Protein AF-A0AA40DPL5-F1 (afdb_monomer_lite)

Radius of gyration: 22.19 Å; chains: 1; bounding box: 36×28×66 Å

Organism: NCBI:txid314023

pLDDT: mean 74.73, std 10.8, range [51.78, 88.62]

Sequence (63 aa):
MARLADAGELVAGNLPKCRNCDQIGHISKNCKEDKREAERVLIKCYNCDEVGHRVRDCKSLPC

InterPro domains:
  IPR001878 Zinc finger, CCHC-type [PF00098] (17-33)
  IPR001878 Zinc finger, CCHC-type [PF00098] (43-60)
  IPR001878 Zinc finger, CCHC-type [PS50158] (17-33)
  IPR001878 Zinc finger, CCHC-type [PS50158] (44-60)
  IPR001878 Zinc finger, CCHC-type [SM00343] (17-33)
  IPR001878 Zinc finger, CCHC-type [SM00343] (44-60)
  IPR036875 Zinc finger, CCHC-type superfamily [SSF57756] (14-60)

Structure (mmCIF, N/CA/C/O backbone):
data_AF-A0AA40DPL5-F1
#
_entry.id   AF-A0AA40DPL5-F1
#
loop_
_atom_site.group_PDB
_atom_site.id
_atom_site.type_symbol
_atom_site.label_atom_id
_atom_site.label_alt_id
_atom_site.label_comp_id
_atom_site.label_asym_id
_atom_site.label_entity_id
_atom_site.label_seq_id
_atom_site.pdbx_PDB_ins_code
_atom_site.Cartn_x
_atom_site.Cartn_y
_atom_site.Cartn_z
_atom_site.occupancy
_atom_site.B_iso_or_equiv
_atom_site.auth_seq_id
_atom_site.auth_comp_id
_atom_site.auth_asym_id
_atom_site.auth_atom_id
_atom_site.pdbx_PDB_model_num
ATOM 1 N N . MET A 1 1 ? 22.927 -14.832 -44.206 1.00 57.34 1 MET A N 1
ATOM 2 C CA . MET A 1 1 ? 23.062 -15.194 -42.776 1.00 57.34 1 MET A CA 1
ATOM 3 C C . MET A 1 1 ? 22.964 -13.927 -41.924 1.00 57.34 1 MET A C 1
ATOM 5 O O . MET A 1 1 ? 23.986 -13.370 -41.568 1.00 57.34 1 MET A O 1
ATOM 9 N N . ALA A 1 2 ? 21.757 -13.419 -41.651 1.00 55.16 2 ALA A N 1
ATOM 10 C CA . ALA A 1 2 ? 21.567 -12.172 -40.886 1.00 55.16 2 ALA A CA 1
ATOM 11 C C . ALA A 1 2 ? 20.379 -12.281 -39.911 1.00 55.16 2 ALA A C 1
ATOM 13 O O . ALA A 1 2 ? 19.527 -11.406 -39.833 1.00 55.16 2 ALA A O 1
ATOM 14 N N . ARG A 1 3 ? 20.285 -13.413 -39.202 1.00 61.75 3 ARG A N 1
ATOM 15 C CA . ARG A 1 3 ? 19.229 -13.698 -38.211 1.00 61.75 3 ARG A CA 1
ATOM 16 C C . ARG A 1 3 ? 19.717 -13.503 -36.763 1.00 61.75 3 ARG A C 1
ATOM 18 O O . ARG A 1 3 ? 19.218 -14.171 -35.871 1.00 61.75 3 ARG A O 1
ATOM 25 N N . LEU A 1 4 ? 20.728 -12.656 -36.545 1.00 63.00 4 LEU A N 1
ATOM 26 C CA . LEU A 1 4 ? 21.359 -12.408 -35.235 1.00 63.00 4 LEU A CA 1
ATOM 27 C C . LEU A 1 4 ? 21.554 -10.901 -34.946 1.00 63.00 4 LEU A C 1
ATOM 29 O O . LEU A 1 4 ? 22.490 -10.523 -34.256 1.00 63.00 4 LEU A O 1
ATOM 33 N N . ALA A 1 5 ? 20.717 -10.019 -35.499 1.00 59.12 5 ALA A N 1
ATOM 34 C CA . ALA A 1 5 ? 20.773 -8.586 -35.165 1.00 59.12 5 ALA A CA 1
ATOM 35 C C . ALA A 1 5 ? 19.818 -8.192 -34.022 1.00 59.12 5 ALA A C 1
ATOM 37 O O . ALA A 1 5 ? 19.948 -7.107 -33.474 1.00 59.12 5 ALA A O 1
ATOM 38 N N . ASP A 1 6 ? 18.892 -9.080 -33.658 1.00 62.91 6 ASP A N 1
ATOM 39 C CA . ASP A 1 6 ? 17.846 -8.834 -32.662 1.00 62.91 6 ASP A CA 1
ATOM 40 C C . ASP A 1 6 ? 17.980 -9.851 -31.520 1.00 62.91 6 ASP A C 1
ATOM 42 O O . ASP A 1 6 ? 17.085 -10.640 -31.223 1.00 62.91 6 ASP A O 1
ATOM 46 N N . ALA A 1 7 ? 19.176 -9.933 -30.929 1.00 57.53 7 ALA A N 1
ATOM 47 C CA . ALA A 1 7 ? 19.292 -10.549 -29.615 1.00 57.53 7 ALA A CA 1
ATOM 48 C C . ALA A 1 7 ? 18.562 -9.605 -28.657 1.00 57.53 7 ALA A C 1
ATOM 50 O O . ALA A 1 7 ? 19.102 -8.555 -28.316 1.00 57.53 7 ALA A O 1
ATOM 51 N N . GLY A 1 8 ? 17.308 -9.949 -28.346 1.00 64.12 8 GLY A N 1
ATOM 52 C CA . GLY A 1 8 ? 16.391 -9.146 -27.547 1.00 64.12 8 GLY A CA 1
ATOM 53 C C . GLY A 1 8 ? 17.097 -8.453 -26.388 1.00 64.12 8 GLY A C 1
ATOM 54 O O . GLY A 1 8 ? 17.886 -9.068 -25.667 1.00 64.12 8 GLY A O 1
ATOM 55 N N . GLU A 1 9 ? 16.830 -7.154 -26.274 1.00 65.06 9 GLU A N 1
ATOM 56 C CA . GLU A 1 9 ? 17.404 -6.266 -25.274 1.00 65.06 9 GLU A CA 1
ATOM 57 C C . GLU A 1 9 ? 17.340 -6.943 -23.904 1.00 65.06 9 GLU A C 1
ATOM 59 O O . GLU A 1 9 ? 16.311 -7.525 -23.549 1.00 65.06 9 GLU A O 1
ATOM 64 N N . LEU A 1 10 ? 18.459 -6.935 -23.173 1.00 59.16 10 LEU A N 1
ATOM 65 C CA . LEU A 1 10 ? 18.580 -7.549 -21.855 1.00 59.16 10 LEU A CA 1
ATOM 66 C C . LEU A 1 10 ? 17.535 -6.928 -20.921 1.00 59.16 10 LEU A C 1
ATOM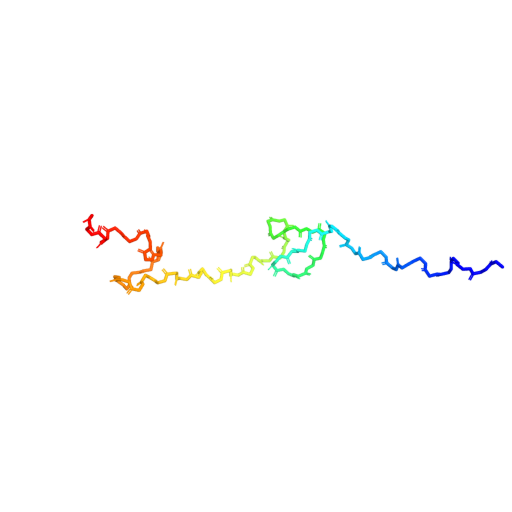 68 O O . LEU A 1 10 ? 17.807 -5.956 -20.218 1.00 59.16 10 LEU A O 1
ATOM 72 N N . VAL A 1 11 ? 16.330 -7.500 -20.904 1.00 64.31 11 VAL A N 1
ATOM 73 C CA . VAL A 1 11 ? 15.316 -7.232 -19.895 1.00 64.31 11 VAL A CA 1
ATOM 74 C C . 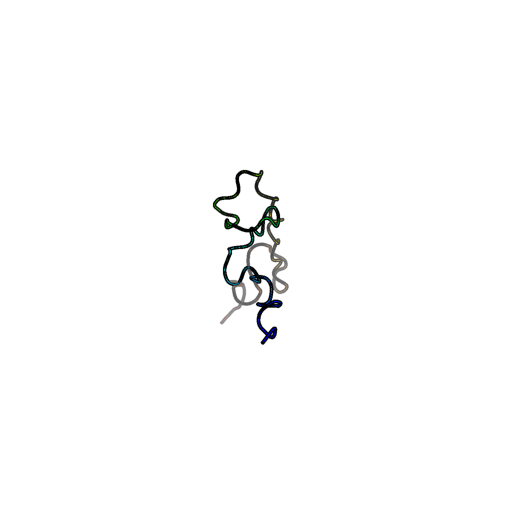VAL A 1 11 ? 16.023 -7.515 -18.591 1.00 64.31 11 VAL A C 1
ATOM 76 O O . VAL A 1 11 ? 16.464 -8.643 -18.382 1.00 64.31 11 VAL A O 1
ATOM 79 N N . ALA A 1 12 ? 16.213 -6.474 -17.780 1.00 62.78 12 ALA A N 1
ATOM 80 C CA . ALA A 1 12 ? 16.922 -6.494 -16.509 1.00 62.78 12 ALA A CA 1
ATOM 81 C C . ALA A 1 12 ? 16.313 -7.557 -15.574 1.00 62.78 12 ALA A C 1
ATOM 83 O O . ALA A 1 12 ? 15.519 -7.263 -14.686 1.00 62.78 12 ALA A O 1
ATOM 84 N N . GLY A 1 13 ? 16.657 -8.823 -15.810 1.00 63.72 13 GLY A N 1
ATOM 85 C CA . GLY A 1 13 ? 15.854 -9.978 -15.415 1.00 63.72 13 GLY A CA 1
ATOM 86 C C . GLY A 1 13 ? 15.988 -10.345 -13.948 1.00 63.72 13 GLY A C 1
ATOM 87 O O . GLY A 1 13 ? 15.372 -11.308 -13.499 1.00 63.72 13 GLY A O 1
ATOM 88 N N . ASN A 1 14 ? 16.803 -9.610 -13.192 1.00 67.00 14 ASN A N 1
ATOM 89 C CA . ASN A 1 14 ? 16.956 -9.830 -11.759 1.00 67.00 14 ASN A CA 1
A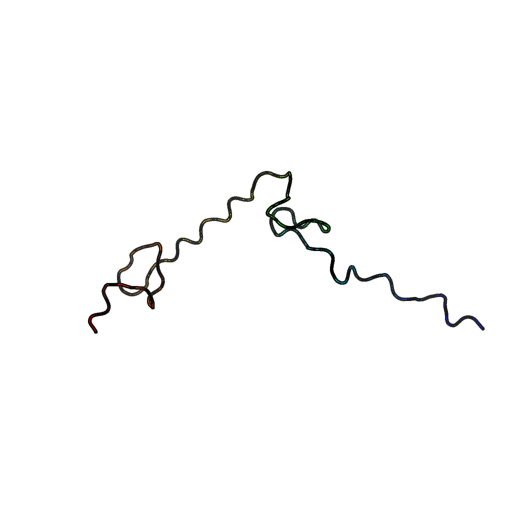TOM 90 C C . ASN A 1 14 ? 17.572 -8.647 -11.001 1.00 67.00 14 ASN A C 1
ATOM 92 O O . ASN A 1 14 ? 18.084 -8.826 -9.898 1.00 67.00 14 ASN A O 1
ATOM 96 N N . LEU A 1 15 ? 17.563 -7.433 -11.566 1.00 75.50 15 LEU A N 1
ATOM 97 C CA . LEU A 1 15 ? 18.079 -6.287 -10.823 1.00 75.50 15 LEU A CA 1
ATOM 98 C C . LEU A 1 15 ? 17.030 -5.863 -9.782 1.00 75.50 15 LEU A C 1
ATOM 100 O O . LEU A 1 15 ? 15.888 -5.591 -10.160 1.00 75.50 15 LEU A O 1
ATOM 104 N N . PRO A 1 16 ? 17.369 -5.799 -8.481 1.00 78.81 16 PRO A N 1
ATOM 105 C CA . PRO A 1 16 ? 16.408 -5.388 -7.472 1.00 78.81 16 PRO A CA 1
ATOM 106 C C . PRO A 1 16 ? 15.944 -3.963 -7.774 1.00 78.81 16 PRO A C 1
ATOM 108 O O . PRO A 1 16 ? 16.756 -3.038 -7.840 1.00 78.81 16 PRO A O 1
ATOM 111 N N . LYS A 1 17 ? 14.633 -3.803 -7.981 1.00 83.94 17 LYS A N 1
ATOM 112 C CA . LYS A 1 17 ? 13.991 -2.494 -8.072 1.00 83.94 17 LYS A CA 1
ATOM 113 C C . LYS A 1 17 ? 13.739 -1.974 -6.662 1.00 83.94 17 LYS A C 1
ATOM 115 O O . LYS A 1 17 ? 13.072 -2.618 -5.846 1.00 83.94 17 LYS A O 1
ATOM 120 N N . CYS A 1 18 ? 14.260 -0.793 -6.381 1.00 86.75 18 CYS A N 1
ATOM 121 C CA . CYS A 1 18 ? 14.045 -0.099 -5.134 1.00 86.75 18 CYS A CA 1
ATOM 122 C C . CYS A 1 18 ? 12.577 0.321 -5.031 1.00 86.75 18 CYS A C 1
ATOM 124 O O . CYS A 1 18 ? 12.066 1.016 -5.901 1.00 86.75 18 CYS A O 1
ATOM 126 N N . ARG A 1 19 ? 11.887 -0.057 -3.950 1.00 84.00 19 ARG A N 1
ATOM 127 C CA . ARG A 1 19 ? 10.498 0.384 -3.703 1.00 84.00 19 ARG A CA 1
ATOM 128 C C . ARG A 1 19 ? 10.419 1.802 -3.124 1.00 84.00 19 ARG A C 1
ATOM 130 O O . ARG A 1 19 ? 9.327 2.277 -2.845 1.00 84.00 19 ARG A O 1
ATOM 137 N N . ASN A 1 20 ? 11.576 2.420 -2.866 1.00 82.75 20 ASN A N 1
ATOM 138 C CA . ASN A 1 20 ? 11.680 3.766 -2.309 1.00 82.75 20 ASN A CA 1
ATOM 139 C C . ASN A 1 20 ? 11.685 4.838 -3.407 1.00 82.75 20 ASN A C 1
ATOM 141 O O . ASN A 1 20 ? 10.855 5.735 -3.376 1.00 82.75 20 ASN A O 1
ATOM 145 N N . CYS A 1 21 ? 12.598 4.706 -4.376 1.00 85.31 21 CYS A N 1
ATOM 146 C CA . CYS A 1 21 ? 12.857 5.687 -5.439 1.00 85.31 21 CYS A CA 1
ATOM 147 C C . CYS A 1 21 ? 12.648 5.127 -6.859 1.00 85.31 21 CYS A C 1
ATOM 149 O O . CYS A 1 21 ? 13.064 5.736 -7.843 1.00 85.31 21 CYS A O 1
ATOM 151 N N . ASP A 1 22 ? 12.087 3.918 -6.968 1.00 82.56 22 ASP A N 1
ATOM 152 C CA . ASP A 1 22 ? 11.824 3.206 -8.225 1.00 82.56 22 ASP A CA 1
ATOM 153 C C . ASP A 1 22 ? 13.055 2.911 -9.109 1.00 82.56 22 ASP A C 1
ATOM 155 O O . ASP A 1 22 ? 12.912 2.345 -10.194 1.00 82.56 22 ASP A O 1
ATOM 159 N N . GLN A 1 23 ? 14.267 3.201 -8.627 1.00 83.50 23 GLN A N 1
ATOM 160 C CA . GLN A 1 23 ? 15.524 2.912 -9.317 1.00 83.50 23 GLN A CA 1
ATOM 161 C C . GLN A 1 23 ? 15.890 1.424 -9.245 1.00 83.50 23 GLN A C 1
ATOM 163 O O . GLN A 1 23 ? 15.653 0.754 -8.239 1.00 83.50 23 GLN A O 1
ATOM 168 N N . ILE A 1 24 ? 16.519 0.906 -10.299 1.00 84.12 24 ILE A N 1
ATOM 169 C CA . ILE A 1 24 ? 17.036 -0.468 -10.354 1.00 84.12 24 ILE A CA 1
ATOM 170 C C . ILE A 1 24 ? 18.483 -0.538 -9.838 1.00 84.12 24 ILE A C 1
ATOM 172 O O . ILE A 1 24 ? 19.230 0.433 -9.921 1.00 84.12 24 ILE A O 1
ATOM 176 N N . GLY A 1 25 ? 18.888 -1.687 -9.291 1.00 86.38 25 GLY A N 1
ATOM 177 C CA . GLY A 1 25 ? 20.263 -1.927 -8.823 1.00 86.38 25 GLY A CA 1
ATOM 178 C C . GLY A 1 25 ? 20.434 -1.914 -7.306 1.00 86.38 25 GLY A C 1
ATOM 179 O O . GLY A 1 25 ? 21.511 -2.236 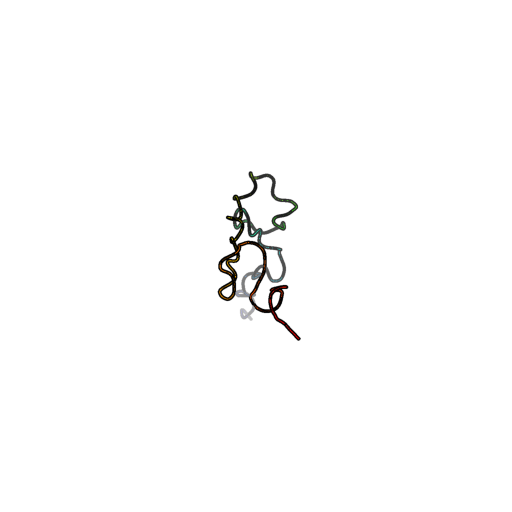-6.813 1.00 86.38 25 GLY A O 1
ATOM 180 N N . HIS A 1 26 ? 19.384 -1.594 -6.548 1.00 88.62 26 HIS A N 1
ATOM 181 C CA . HIS A 1 26 ? 19.394 -1.672 -5.090 1.00 88.62 26 HIS A CA 1
ATOM 182 C C . HIS A 1 26 ? 17.991 -1.919 -4.520 1.00 88.62 26 HIS A C 1
ATOM 184 O O . HIS A 1 26 ? 16.973 -1.638 -5.144 1.00 88.62 26 HIS A O 1
ATOM 190 N N . ILE A 1 27 ? 17.932 -2.437 -3.295 1.00 85.12 27 ILE A N 1
ATOM 191 C CA . ILE A 1 27 ? 16.688 -2.570 -2.523 1.00 85.12 27 ILE A CA 1
ATOM 192 C C . ILE A 1 27 ? 16.454 -1.323 -1.662 1.00 85.12 27 ILE A C 1
ATOM 194 O O . ILE A 1 27 ? 17.403 -0.618 -1.330 1.00 85.12 27 ILE A O 1
ATOM 198 N N . SER A 1 28 ? 15.223 -1.099 -1.192 1.00 82.62 28 SER A N 1
ATOM 199 C CA . SER A 1 28 ? 14.867 0.056 -0.343 1.00 82.62 28 SER A CA 1
ATOM 200 C C . SER A 1 28 ? 15.740 0.225 0.906 1.00 82.62 28 SER A C 1
ATOM 202 O O . SER A 1 28 ? 15.892 1.337 1.394 1.00 82.62 28 SER A O 1
ATOM 204 N N . LYS A 1 29 ? 16.347 -0.859 1.416 1.00 79.94 29 LYS A N 1
ATOM 205 C CA . LYS A 1 29 ? 17.286 -0.804 2.552 1.00 79.94 29 LYS A CA 1
ATOM 206 C C . LYS A 1 29 ? 18.604 -0.095 2.229 1.00 79.94 29 LYS A C 1
ATOM 208 O O . LYS A 1 29 ? 19.225 0.440 3.135 1.00 79.94 29 LYS A O 1
ATOM 213 N N . ASN A 1 30 ? 19.028 -0.132 0.969 1.00 82.06 30 ASN A N 1
ATOM 214 C CA . ASN A 1 30 ? 20.296 0.417 0.492 1.00 82.06 30 ASN A CA 1
ATOM 215 C C . ASN A 1 30 ? 20.076 1.660 -0.390 1.00 82.06 30 ASN A C 1
ATOM 217 O O . ASN A 1 30 ? 20.945 2.032 -1.179 1.00 82.06 30 ASN A O 1
ATOM 221 N N . CYS A 1 31 ? 18.887 2.261 -0.303 1.00 85.88 31 CYS A N 1
ATOM 222 C CA . CYS A 1 31 ? 18.564 3.499 -0.990 1.00 85.88 31 CYS A CA 1
ATOM 223 C C . CYS A 1 31 ? 19.228 4.671 -0.258 1.00 85.88 31 CYS A C 1
ATOM 225 O O . CYS A 1 31 ? 19.155 4.743 0.967 1.00 85.88 31 CYS A O 1
ATOM 227 N N . LYS A 1 32 ? 19.894 5.559 -1.005 1.00 81.81 32 LYS A N 1
ATOM 228 C CA . LYS A 1 32 ? 20.499 6.787 -0.459 1.00 81.81 32 LYS A CA 1
ATOM 229 C C . LYS A 1 32 ? 19.497 7.934 -0.308 1.00 81.81 32 LYS A C 1
ATOM 231 O O . LYS A 1 32 ? 19.813 8.912 0.355 1.00 81.81 32 LYS A O 1
ATOM 236 N N . GLU A 1 33 ? 18.340 7.819 -0.953 1.00 78.56 33 GLU A N 1
ATOM 237 C CA . GLU A 1 33 ? 17.250 8.784 -0.825 1.00 78.56 33 GLU A CA 1
ATOM 238 C C . GLU A 1 33 ? 16.596 8.659 0.549 1.00 78.56 33 GLU A C 1
ATOM 240 O O . GLU A 1 33 ? 16.633 7.586 1.167 1.00 78.56 33 GLU A O 1
ATOM 245 N N . ASP A 1 34 ? 15.966 9.744 1.000 1.00 71.94 34 ASP A N 1
ATOM 246 C CA . ASP A 1 34 ? 15.160 9.710 2.212 1.00 71.94 34 ASP A CA 1
ATOM 247 C C . ASP A 1 34 ? 14.113 8.600 2.084 1.00 71.94 34 ASP A C 1
ATOM 249 O O . ASP A 1 34 ? 13.562 8.351 1.001 1.00 71.94 34 ASP A O 1
ATOM 253 N N . LYS A 1 35 ? 13.905 7.844 3.164 1.00 68.31 35 LYS A N 1
ATOM 254 C CA . LYS A 1 35 ? 12.922 6.764 3.134 1.00 68.31 35 LYS A CA 1
ATOM 255 C C . LYS A 1 35 ? 11.589 7.443 2.878 1.00 68.31 35 LYS A C 1
ATOM 257 O O . LYS A 1 35 ? 11.108 8.126 3.773 1.00 68.31 35 LYS A O 1
ATOM 262 N N . ARG A 1 36 ? 10.989 7.213 1.702 1.00 68.44 36 ARG A N 1
ATOM 263 C CA . ARG A 1 36 ? 9.573 7.464 1.449 1.00 68.44 36 ARG A CA 1
ATOM 264 C C . ARG A 1 36 ? 8.899 6.962 2.699 1.00 68.44 36 ARG A C 1
ATOM 266 O O . ARG A 1 36 ? 9.034 5.767 2.988 1.00 68.44 36 ARG A O 1
ATOM 273 N N . GLU A 1 37 ? 8.322 7.877 3.479 1.00 62.22 37 GLU A N 1
ATOM 274 C CA . GLU A 1 37 ? 7.566 7.512 4.659 1.00 62.22 37 GLU A CA 1
ATOM 275 C C . GLU A 1 37 ? 6.553 6.512 4.138 1.00 62.22 37 GLU A C 1
ATOM 277 O O . GLU A 1 37 ? 5.613 6.861 3.424 1.00 62.22 37 GLU A O 1
ATOM 282 N N . ALA A 1 38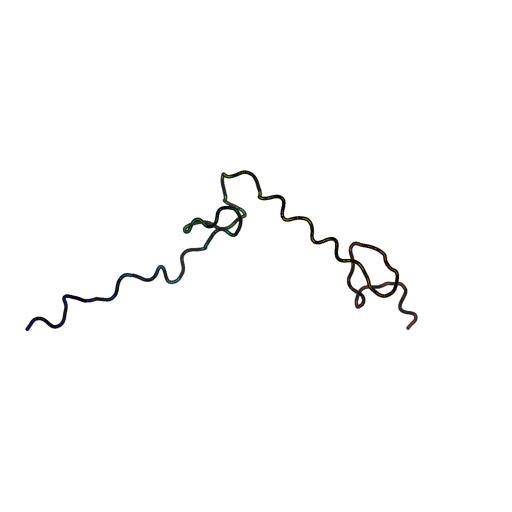 ? 6.855 5.230 4.342 1.00 61.19 38 ALA A N 1
ATOM 283 C CA . ALA A 1 38 ? 5.951 4.161 4.032 1.00 61.19 38 ALA A CA 1
ATOM 284 C C . ALA A 1 38 ? 4.888 4.414 5.069 1.00 61.19 38 ALA A C 1
ATOM 286 O O . ALA A 1 38 ? 5.091 4.036 6.225 1.00 61.19 38 ALA A O 1
ATOM 287 N N . GLU A 1 39 ? 3.889 5.207 4.662 1.00 60.84 39 GLU A N 1
ATOM 288 C CA . GLU A 1 39 ? 2.733 5.598 5.440 1.00 60.84 39 GLU A CA 1
ATOM 289 C C . GLU A 1 39 ? 2.373 4.334 6.179 1.00 60.84 39 GLU A C 1
ATOM 291 O O . GLU A 1 39 ? 2.063 3.322 5.540 1.00 60.84 39 GLU A O 1
ATOM 296 N N . ARG A 1 40 ? 2.695 4.314 7.481 1.00 63.69 40 ARG A N 1
ATOM 297 C CA . ARG A 1 40 ? 2.671 3.073 8.243 1.00 63.69 40 ARG A CA 1
ATOM 298 C C . ARG A 1 40 ? 1.228 2.685 8.144 1.00 63.69 40 ARG A C 1
ATOM 300 O O . ARG A 1 40 ? 0.418 3.386 8.737 1.00 63.69 40 ARG A O 1
ATOM 307 N N . VAL A 1 41 ? 0.922 1.693 7.307 1.00 67.81 41 VAL A N 1
ATOM 308 C CA . VAL A 1 41 ? -0.458 1.365 6.984 1.00 67.81 41 VAL A CA 1
ATOM 309 C C . VAL A 1 41 ? -1.064 1.032 8.328 1.00 67.81 41 VAL A C 1
ATOM 311 O O . VAL A 1 41 ? -0.723 0.007 8.924 1.00 67.81 41 VAL A O 1
ATOM 314 N N . LEU A 1 42 ? -1.828 1.986 8.859 1.00 70.69 42 LEU A N 1
ATOM 315 C CA . LEU A 1 42 ? -2.394 1.932 10.190 1.00 70.69 42 LEU A CA 1
ATOM 316 C C . LEU A 1 42 ? -3.463 0.872 10.063 1.00 70.69 42 LEU A C 1
ATOM 318 O O . LEU A 1 42 ? -4.579 1.131 9.620 1.00 70.69 42 LEU A O 1
ATOM 322 N N . ILE A 1 43 ? -3.053 -0.368 10.310 1.00 80.56 43 ILE A N 1
ATOM 323 C CA . ILE A 1 43 ? -3.918 -1.508 10.106 1.00 80.56 43 ILE A CA 1
ATOM 324 C C . ILE A 1 43 ? -4.945 -1.461 11.228 1.00 80.56 43 ILE A C 1
ATOM 326 O O . ILE A 1 43 ? -4.636 -1.743 12.385 1.00 80.56 43 ILE A O 1
ATOM 330 N N . LYS A 1 44 ? -6.133 -0.958 10.889 1.00 84.31 44 LYS A N 1
ATOM 331 C CA . LYS A 1 44 ? -7.263 -0.857 11.801 1.00 84.31 44 LYS A CA 1
ATOM 332 C C . LYS A 1 44 ? -7.924 -2.226 11.899 1.00 84.31 44 LYS A C 1
ATOM 334 O O . LYS A 1 44 ? -8.243 -2.852 10.886 1.00 84.31 44 LYS A O 1
ATOM 339 N N . CYS A 1 45 ? -8.123 -2.693 13.118 1.00 87.19 45 CYS A N 1
ATOM 340 C CA . CYS A 1 45 ? -8.880 -3.890 13.400 1.00 87.19 45 CYS A CA 1
ATOM 341 C C . CYS A 1 45 ? -10.371 -3.584 13.241 1.00 87.19 45 CYS A C 1
ATOM 343 O O . CYS A 1 45 ? -10.906 -2.718 13.921 1.00 87.19 45 CYS A O 1
ATOM 345 N N . TYR A 1 46 ? -11.062 -4.319 12.373 1.00 85.56 46 TYR A N 1
ATOM 346 C CA . TYR A 1 46 ? -12.510 -4.163 12.184 1.00 85.56 46 TYR A CA 1
ATOM 347 C C . TYR A 1 46 ? -13.354 -4.780 13.311 1.00 85.56 46 TYR A C 1
ATOM 349 O O . TYR A 1 46 ? -14.572 -4.672 13.274 1.00 85.56 46 TYR A O 1
ATOM 357 N N . ASN A 1 47 ? -12.726 -5.456 14.279 1.00 83.94 47 ASN A N 1
ATOM 358 C CA . ASN A 1 47 ? -13.422 -6.090 15.401 1.00 83.94 47 ASN A CA 1
ATOM 359 C C . ASN A 1 47 ? -13.445 -5.212 16.661 1.00 83.94 47 ASN A C 1
ATOM 361 O O . ASN A 1 47 ? -14.432 -5.219 17.385 1.00 83.94 47 ASN A O 1
ATOM 365 N N . CYS A 1 48 ? -12.367 -4.470 16.933 1.00 86.38 48 CYS A N 1
ATOM 366 C CA . CYS A 1 48 ? -12.248 -3.610 18.120 1.00 86.38 48 CYS A CA 1
ATOM 367 C C . CYS A 1 48 ? -11.922 -2.144 17.800 1.00 86.38 48 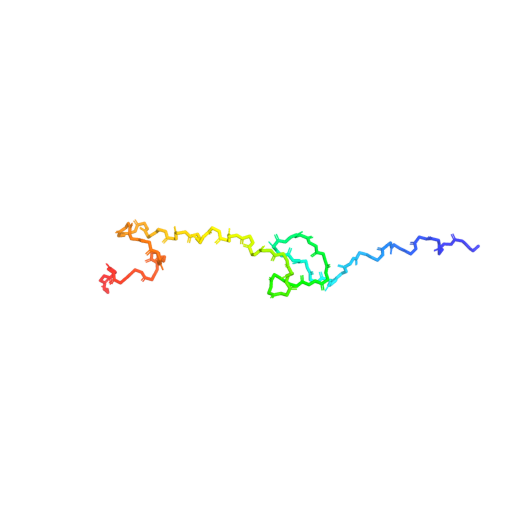CYS A C 1
ATOM 369 O O . CYS A 1 48 ? -11.679 -1.361 18.711 1.00 86.38 48 CYS A O 1
ATOM 371 N N . ASP A 1 49 ? -11.864 -1.778 16.517 1.00 85.31 49 ASP A N 1
ATOM 372 C CA . ASP A 1 49 ? -11.510 -0.444 16.018 1.00 85.31 49 ASP A CA 1
ATOM 373 C C . ASP A 1 49 ? -10.104 0.072 16.394 1.00 85.31 49 ASP A C 1
ATOM 375 O O . ASP A 1 49 ? -9.733 1.182 16.002 1.00 85.31 49 ASP A O 1
ATOM 379 N N . GLU A 1 50 ? -9.280 -0.734 17.069 1.00 84.56 50 GLU A N 1
ATOM 380 C CA . GLU A 1 50 ? -7.897 -0.400 17.418 1.00 84.56 50 GLU A CA 1
ATOM 381 C C . GLU A 1 50 ? -6.943 -0.539 16.225 1.00 84.56 50 GLU A C 1
ATOM 383 O O . GLU A 1 50 ? -7.136 -1.359 15.327 1.00 84.56 50 GLU A O 1
ATOM 388 N N . VAL A 1 51 ? -5.864 0.244 16.223 1.00 84.88 51 VAL A N 1
ATOM 389 C CA . VAL A 1 51 ? -4.825 0.197 15.184 1.00 84.88 51 VAL A CA 1
ATOM 390 C C . VAL A 1 51 ? -3.632 -0.654 15.621 1.00 84.88 51 VAL A C 1
ATOM 392 O O . VAL A 1 51 ? -3.298 -0.728 16.800 1.00 84.88 51 VAL A O 1
ATOM 395 N N . GLY A 1 52 ? -2.953 -1.280 14.659 1.00 85.88 52 GLY A N 1
ATOM 396 C CA . GLY A 1 52 ? -1.702 -2.015 14.889 1.00 85.88 52 GLY A CA 1
ATOM 397 C C . GLY A 1 52 ? -1.825 -3.540 14.873 1.00 85.88 52 GLY A C 1
ATOM 398 O O . GLY A 1 52 ? -0.806 -4.217 14.981 1.00 85.88 52 GLY A O 1
ATOM 399 N N . HIS A 1 53 ? -3.026 -4.093 14.683 1.00 87.12 53 HIS A N 1
ATOM 400 C CA . HIS A 1 53 ? -3.237 -5.532 14.508 1.00 87.12 53 HIS A CA 1
ATOM 401 C C . HIS A 1 53 ? -4.372 -5.827 13.514 1.00 87.12 53 HIS A C 1
ATOM 403 O O . HIS A 1 53 ? -5.234 -4.989 13.250 1.00 87.12 53 HIS A O 1
ATOM 409 N N . ARG A 1 54 ? -4.366 -7.025 12.921 1.00 85.62 54 ARG A N 1
ATOM 410 C CA . ARG A 1 54 ? -5.476 -7.509 12.083 1.00 85.62 54 ARG A CA 1
ATOM 411 C C . ARG A 1 54 ? -6.535 -8.162 12.959 1.00 85.62 54 ARG A C 1
ATOM 413 O O . ARG A 1 54 ? -6.225 -8.640 14.039 1.00 85.62 54 ARG A O 1
ATOM 420 N N . VAL A 1 55 ? -7.749 -8.314 12.430 1.00 83.44 55 VAL A N 1
ATOM 421 C CA . VAL A 1 55 ? -8.853 -9.032 13.102 1.00 83.44 55 VAL A CA 1
ATOM 422 C C . VAL A 1 55 ? -8.436 -10.423 13.604 1.00 83.44 55 VAL A C 1
ATOM 424 O O . VAL A 1 55 ? -8.865 -10.840 14.671 1.00 83.44 55 VAL A O 1
ATOM 427 N N . ARG A 1 56 ? -7.542 -11.113 12.880 1.00 79.25 56 ARG A N 1
ATOM 428 C CA . ARG A 1 56 ? -7.018 -12.440 13.259 1.00 79.25 56 ARG A CA 1
ATOM 429 C C . ARG A 1 56 ? -6.113 -12.430 14.494 1.00 79.25 56 ARG A C 1
ATOM 431 O O . ARG A 1 56 ? -6.027 -13.441 15.175 1.00 79.25 56 ARG A O 1
ATOM 438 N N . ASP A 1 57 ? -5.445 -11.311 14.749 1.00 80.81 57 ASP A N 1
ATOM 439 C CA . ASP A 1 57 ? -4.523 -11.100 15.870 1.00 80.81 57 ASP A CA 1
ATOM 440 C C . ASP A 1 57 ? -5.198 -10.304 17.005 1.00 80.81 57 ASP A C 1
ATOM 442 O O . ASP A 1 57 ? -4.540 -9.844 17.940 1.00 80.81 57 ASP A O 1
ATOM 446 N N . CYS A 1 58 ? -6.518 -10.098 16.916 1.00 85.69 58 CYS A N 1
ATOM 447 C CA . CYS A 1 58 ? -7.285 -9.375 17.917 1.00 85.69 58 CYS A CA 1
ATOM 448 C C . CYS A 1 58 ? -7.378 -10.211 19.198 1.00 85.69 58 CYS A C 1
ATOM 450 O O . CYS A 1 58 ? -8.007 -11.266 19.227 1.00 85.69 58 CYS A O 1
ATOM 452 N N . LYS A 1 59 ? -6.767 -9.715 20.280 1.00 77.44 59 LYS A N 1
ATOM 453 C CA . LYS A 1 59 ? -6.812 -10.342 21.615 1.00 77.44 59 LYS A CA 1
ATOM 454 C C . LYS A 1 59 ? -8.210 -10.375 22.234 1.00 77.44 59 LYS A C 1
ATOM 456 O O . LYS A 1 59 ? -8.421 -11.122 23.180 1.00 77.44 59 LYS A O 1
ATOM 461 N N . SER A 1 60 ? -9.147 -9.593 21.699 1.00 66.56 60 SER A N 1
ATOM 462 C CA . SER A 1 60 ? -10.556 -9.608 22.101 1.00 66.56 60 SER A CA 1
ATOM 463 C C . SER A 1 60 ? -11.368 -10.708 21.419 1.00 66.56 60 SER A C 1
ATOM 465 O O . SER A 1 60 ? -12.590 -10.650 21.465 1.00 66.56 60 SER A O 1
ATOM 467 N N . LEU A 1 61 ? -10.734 -11.688 20.767 1.00 61.81 61 LEU A N 1
ATOM 468 C CA . LEU A 1 61 ? -11.396 -12.945 20.437 1.00 61.81 61 LEU A CA 1
ATOM 469 C C . LEU A 1 61 ? -11.438 -13.796 21.717 1.00 61.81 61 LEU A C 1
ATOM 471 O O . LEU A 1 61 ? -10.408 -14.374 22.076 1.00 61.81 61 LEU A O 1
ATOM 475 N N . PRO A 1 62 ? -12.571 -13.867 22.448 1.00 63.28 62 PRO A N 1
ATOM 476 C CA . PRO A 1 62 ? -12.760 -14.979 23.363 1.00 63.28 62 PRO A CA 1
ATOM 477 C C . PRO A 1 62 ? -12.685 -16.278 22.550 1.00 63.28 62 PRO A C 1
ATOM 479 O O . PRO A 1 62 ? -13.102 -16.314 21.389 1.00 63.28 62 PRO A O 1
ATOM 482 N N . CYS A 1 63 ? -12.063 -17.284 23.157 1.00 51.78 63 CYS A N 1
ATOM 483 C CA . CYS A 1 63 ? -11.817 -18.604 22.587 1.00 51.78 63 CYS A CA 1
ATOM 484 C C . CYS A 1 63 ? -13.079 -19.328 22.106 1.00 51.78 63 CYS A C 1
ATOM 486 O O . CYS A 1 63 ? -14.169 -19.099 22.678 1.00 51.78 63 CYS A O 1
#

Secondary structure (DSSP, 8-state):
----S-------TTPPBPTTT--BSS-GGG--S----------B-TTT--BSS-GGG-TT---

Foldseek 3Di:
DPPPPCPDDPPVPDFDQAPQPRDTNDYVVPDPDDRPVPVPPQAQEPVPRHTDDYVVPDPPPDD